Protein AF-A0A391PKQ9-F1 (afdb_monomer)

Mean predicted aligned error: 5.29 Å

Solvent-accessible surface area (backbone atoms only — not comparable to full-atom values): 7142 Å² total; per-residue (Å²): 121,49,70,82,40,22,54,60,58,60,1,37,62,44,24,38,55,42,50,31,52,46,35,73,74,38,47,70,61,49,60,46,73,78,34,67,90,78,53,72,79,79,38,67,68,54,47,52,52,52,51,54,53,48,50,50,50,55,50,10,34,40,46,25,43,56,68,70,50,91,69,89,79,49,71,64,59,33,50,54,49,46,55,53,52,49,50,53,34,51,49,50,37,50,36,52,77,68,54,76,38,55,90,70,57,79,50,61,75,68,56,51,55,52,51,51,53,52,48,53,53,52,54,55,63,76,76,111

Structure (mmCIF, N/CA/C/O backbone):
data_AF-A0A391PKQ9-F1
#
_entry.id   AF-A0A391PKQ9-F1
#
loop_
_atom_site.group_PDB
_atom_site.id
_atom_site.type_symbol
_atom_site.label_atom_id
_atom_site.label_alt_id
_atom_site.label_comp_id
_atom_site.label_asym_id
_atom_site.label_entity_id
_atom_site.label_seq_id
_atom_site.pdbx_PDB_ins_code
_atom_site.Cartn_x
_atom_site.Cartn_y
_atom_site.Cartn_z
_atom_site.occupancy
_atom_site.B_iso_or_equiv
_atom_site.auth_seq_id
_atom_site.auth_comp_id
_atom_site.auth_asym_id
_atom_site.auth_atom_id
_atom_site.pdbx_PDB_model_num
ATOM 1 N N . MET A 1 1 ? -8.176 -7.261 -8.439 1.00 58.22 1 MET A N 1
ATOM 2 C CA . MET A 1 1 ? -7.357 -6.207 -9.077 1.00 58.22 1 MET A CA 1
ATOM 3 C C . MET A 1 1 ? -7.362 -4.983 -8.177 1.00 58.22 1 MET A C 1
ATOM 5 O O . MET A 1 1 ? -8.444 -4.595 -7.759 1.00 58.22 1 MET A O 1
ATOM 9 N N . ILE A 1 2 ? -6.194 -4.421 -7.843 1.00 69.69 2 ILE A N 1
ATOM 10 C CA . ILE A 1 2 ? -6.084 -3.245 -6.954 1.00 69.69 2 ILE A CA 1
ATOM 11 C C . ILE A 1 2 ? -6.638 -1.980 -7.637 1.00 69.69 2 ILE A C 1
ATOM 13 O O . ILE A 1 2 ? -7.298 -1.194 -6.974 1.00 69.69 2 ILE A O 1
ATOM 17 N N . GLY A 1 3 ? -6.474 -1.842 -8.962 1.00 75.81 3 GLY A N 1
ATOM 18 C CA . GLY A 1 3 ? -6.865 -0.644 -9.729 1.00 75.81 3 GLY A CA 1
ATOM 19 C C . GLY A 1 3 ? -8.295 -0.154 -9.472 1.00 75.81 3 GLY A C 1
ATOM 20 O O . GLY A 1 3 ? -8.469 0.946 -8.976 1.00 75.81 3 GLY A O 1
ATOM 21 N N . ALA A 1 4 ? -9.310 -0.996 -9.684 1.00 77.38 4 ALA A N 1
ATOM 22 C CA . ALA A 1 4 ? -10.708 -0.606 -9.447 1.00 77.38 4 ALA A CA 1
ATOM 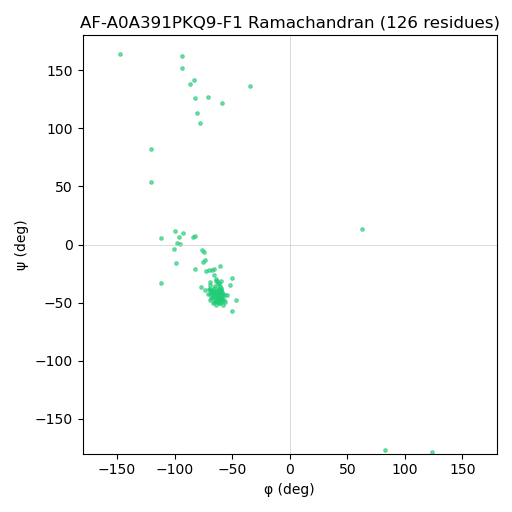23 C C . ALA A 1 4 ? -11.042 -0.324 -7.964 1.00 77.38 4 ALA A C 1
ATOM 25 O O . ALA A 1 4 ? -12.038 0.323 -7.654 1.00 77.38 4 ALA A O 1
ATOM 26 N N . ALA A 1 5 ? -10.250 -0.842 -7.018 1.00 81.00 5 ALA A N 1
ATOM 27 C CA . ALA A 1 5 ? -10.435 -0.545 -5.598 1.00 81.00 5 ALA A CA 1
ATOM 28 C C . ALA A 1 5 ? -9.794 0.788 -5.191 1.00 81.00 5 ALA A C 1
ATOM 30 O O . ALA A 1 5 ? -10.206 1.352 -4.184 1.00 81.00 5 ALA A O 1
ATOM 31 N N . ALA A 1 6 ? -8.836 1.281 -5.980 1.00 86.31 6 ALA A N 1
ATOM 32 C CA . ALA A 1 6 ? -8.075 2.499 -5.729 1.00 86.31 6 ALA A CA 1
ATOM 33 C C . ALA A 1 6 ? -8.782 3.784 -6.205 1.00 86.31 6 ALA A C 1
ATOM 35 O O . ALA A 1 6 ? -8.202 4.866 -6.160 1.00 86.31 6 ALA A O 1
ATOM 36 N N . GLU A 1 7 ? -10.031 3.680 -6.655 1.00 89.62 7 GLU A N 1
ATOM 37 C CA . GLU A 1 7 ? -10.819 4.803 -7.159 1.00 89.62 7 GLU A CA 1
ATOM 38 C C . GLU A 1 7 ? -11.697 5.441 -6.072 1.00 89.62 7 GLU A C 1
ATOM 40 O O . GLU A 1 7 ? -12.174 4.775 -5.146 1.00 89.62 7 GLU A O 1
ATOM 45 N N . GLY A 1 8 ? -11.970 6.737 -6.244 1.00 90.19 8 GLY A N 1
ATOM 46 C CA . GLY A 1 8 ? -12.873 7.506 -5.391 1.00 90.19 8 GLY A CA 1
ATOM 47 C C . GLY A 1 8 ? -12.229 8.026 -4.100 1.00 90.19 8 GLY A C 1
ATOM 48 O O . GLY A 1 8 ? -11.034 7.831 -3.868 1.00 90.19 8 GLY A O 1
ATOM 49 N N . PRO A 1 9 ? -13.019 8.689 -3.236 1.00 92.25 9 PRO A N 1
ATOM 50 C CA . PRO A 1 9 ? -12.508 9.320 -2.020 1.00 92.25 9 PRO A CA 1
ATOM 51 C C . PRO A 1 9 ? -11.844 8.310 -1.079 1.00 92.25 9 PRO A C 1
ATOM 53 O O . PRO A 1 9 ? -10.862 8.640 -0.424 1.00 92.25 9 P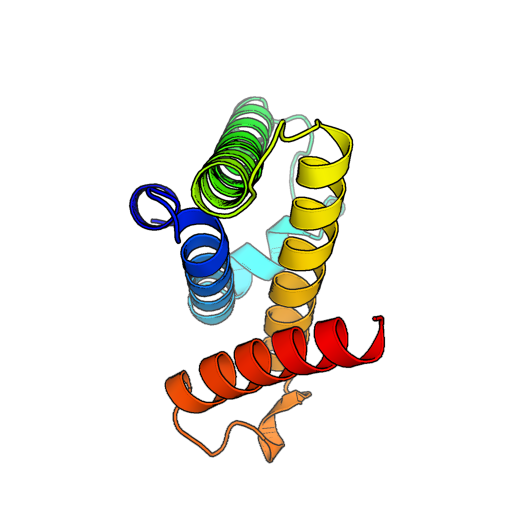RO A O 1
ATOM 56 N N . ASP A 1 10 ? -12.302 7.060 -1.050 1.00 91.56 10 ASP A N 1
ATOM 57 C CA . ASP A 1 10 ? -11.768 6.001 -0.176 1.00 91.56 10 ASP A CA 1
ATOM 58 C C . ASP A 1 10 ? -10.733 5.111 -0.873 1.00 91.56 10 ASP A C 1
ATOM 60 O O . ASP A 1 10 ? -10.297 4.102 -0.311 1.00 91.56 10 ASP A O 1
ATOM 64 N N . GLY A 1 11 ? -10.351 5.471 -2.102 1.00 93.62 11 GLY A N 1
ATOM 65 C CA . GLY A 1 11 ? -9.522 4.655 -2.977 1.00 93.62 11 GLY A CA 1
ATOM 66 C C . GLY A 1 11 ? -8.205 4.237 -2.333 1.00 93.62 11 GLY A C 1
ATOM 67 O O . GLY A 1 11 ? -7.844 3.064 -2.387 1.00 93.62 11 GLY A O 1
ATOM 68 N N . PHE A 1 12 ? -7.519 5.152 -1.647 1.00 94.50 12 PHE A N 1
ATOM 69 C CA . PHE A 1 12 ? -6.243 4.831 -1.008 1.00 94.50 12 PHE A CA 1
ATOM 70 C C . PHE A 1 12 ? -6.375 3.743 0.073 1.00 94.50 12 PHE A C 1
ATOM 72 O O . PHE A 1 12 ? -5.619 2.769 0.079 1.00 94.50 12 PHE A O 1
ATOM 79 N N . VAL A 1 13 ? -7.385 3.856 0.944 1.00 91.00 13 VAL A N 1
ATOM 80 C CA . VAL A 1 13 ? -7.637 2.891 2.029 1.00 91.00 13 VAL A CA 1
ATOM 81 C C . VAL A 1 13 ? -8.034 1.530 1.457 1.00 91.00 13 VAL A C 1
ATOM 83 O O . VAL A 1 13 ? -7.415 0.514 1.775 1.00 91.00 13 VAL A O 1
ATOM 86 N N . ARG A 1 14 ? -8.998 1.507 0.529 1.00 90.75 14 ARG A N 1
ATOM 87 C CA . ARG A 1 14 ? -9.443 0.275 -0.145 1.00 90.75 14 ARG A CA 1
ATOM 88 C C . ARG A 1 14 ? -8.325 -0.371 -0.969 1.00 90.75 14 ARG A C 1
ATOM 90 O O . ARG A 1 14 ? -8.265 -1.596 -1.096 1.00 90.75 14 ARG A O 1
ATOM 97 N N . GLY A 1 15 ? -7.416 0.434 -1.517 1.00 92.81 15 GLY A N 1
ATOM 98 C CA . GLY A 1 15 ? -6.190 -0.021 -2.166 1.00 92.81 15 GLY A CA 1
ATOM 99 C C . GLY A 1 15 ? -5.283 -0.795 -1.205 1.00 92.81 15 GLY A C 1
ATOM 100 O O . GLY A 1 15 ? -4.839 -1.894 -1.547 1.00 92.81 15 GLY A O 1
ATOM 101 N N . GLY A 1 16 ? -5.077 -0.278 0.011 1.00 91.56 16 GLY A N 1
ATOM 102 C CA . GLY A 1 16 ? -4.341 -0.949 1.090 1.00 91.56 16 GLY A CA 1
ATOM 103 C C . GLY A 1 16 ? -4.970 -2.281 1.517 1.00 91.56 16 GLY A C 1
ATOM 104 O O . GLY A 1 16 ? -4.281 -3.300 1.599 1.00 91.56 16 GLY A O 1
ATOM 105 N N . GLU A 1 17 ? -6.294 -2.332 1.676 1.00 88.50 17 GLU A N 1
ATOM 106 C CA . GLU A 1 17 ? -7.017 -3.582 1.967 1.00 88.50 17 GLU A CA 1
ATOM 107 C C . GLU A 1 17 ? -6.805 -4.634 0.867 1.00 88.50 17 GLU A C 1
ATOM 109 O O . GLU A 1 17 ? -6.531 -5.807 1.138 1.00 88.50 17 GLU A O 1
ATOM 114 N N . ARG A 1 18 ? -6.879 -4.222 -0.407 1.00 90.62 18 ARG A N 1
ATOM 115 C CA . ARG A 1 18 ? -6.625 -5.123 -1.541 1.00 90.62 18 ARG A CA 1
ATOM 116 C C . ARG A 1 18 ? -5.169 -5.543 -1.652 1.00 90.62 18 ARG A C 1
ATOM 118 O O . ARG A 1 18 ? -4.920 -6.666 -2.088 1.00 90.62 18 ARG A O 1
ATOM 125 N N . TYR A 1 19 ? -4.233 -4.686 -1.262 1.00 92.44 19 TYR A N 1
ATOM 126 C CA . TYR A 1 19 ? -2.821 -5.030 -1.155 1.00 92.44 19 TYR A CA 1
ATOM 127 C C . TYR A 1 19 ? -2.606 -6.152 -0.125 1.00 92.44 19 TYR A C 1
ATOM 129 O O . TYR A 1 19 ? -1.969 -7.158 -0.442 1.00 92.44 19 TYR A O 1
ATOM 137 N N . ILE A 1 20 ? -3.208 -6.037 1.065 1.00 90.56 20 ILE A N 1
ATOM 138 C CA . ILE A 1 20 ? -3.157 -7.073 2.111 1.00 90.56 20 ILE A CA 1
ATOM 139 C C . ILE A 1 20 ? -3.802 -8.371 1.613 1.00 90.56 20 ILE A C 1
ATOM 141 O O . ILE A 1 20 ? -3.187 -9.436 1.679 1.00 90.56 20 ILE A O 1
ATOM 145 N N . ALA A 1 21 ? -5.009 -8.296 1.047 1.00 89.19 21 ALA A N 1
ATOM 146 C CA . ALA A 1 21 ? -5.697 -9.469 0.512 1.00 89.19 21 ALA A CA 1
ATOM 147 C C . ALA A 1 21 ? -4.883 -10.161 -0.595 1.00 89.19 21 ALA A C 1
ATOM 149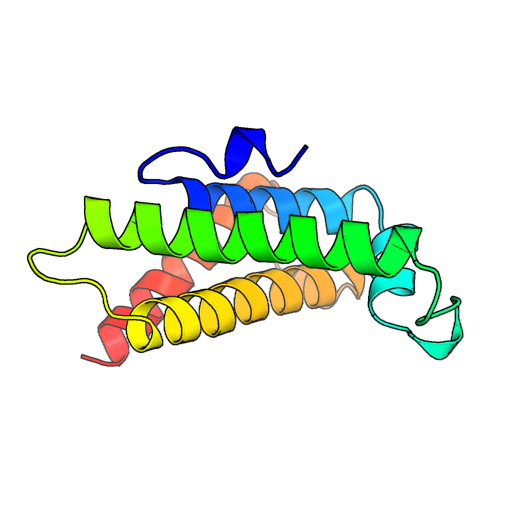 O O . ALA A 1 21 ? -4.821 -11.391 -0.646 1.00 89.19 21 ALA A O 1
ATOM 150 N N . PHE A 1 22 ? -4.223 -9.386 -1.465 1.00 91.94 22 PHE A N 1
ATOM 151 C CA . PHE A 1 22 ? -3.317 -9.919 -2.479 1.00 91.94 22 PHE A CA 1
ATOM 152 C C . PHE A 1 22 ? -2.150 -10.674 -1.840 1.00 91.94 22 PHE A C 1
ATOM 154 O O . PHE A 1 22 ? -1.891 -11.804 -2.251 1.00 91.94 22 PHE A O 1
ATOM 161 N N . ALA A 1 23 ? -1.498 -10.092 -0.831 1.00 92.94 23 ALA A N 1
ATOM 162 C CA . ALA A 1 23 ? -0.374 -10.707 -0.130 1.00 92.94 23 ALA A CA 1
ATOM 163 C C . ALA A 1 23 ? -0.753 -12.046 0.521 1.00 92.94 23 ALA A C 1
ATOM 165 O O . ALA A 1 23 ? -0.041 -13.037 0.362 1.00 92.94 23 ALA A O 1
ATOM 166 N N . LEU A 1 24 ? -1.905 -12.089 1.198 1.00 89.19 24 LEU A N 1
ATOM 167 C CA . LEU A 1 24 ? -2.415 -13.290 1.864 1.00 89.19 24 LEU A CA 1
ATOM 168 C C . LEU A 1 24 ? -2.852 -14.375 0.871 1.00 89.19 24 LEU A C 1
ATOM 170 O O . LEU A 1 24 ? -2.607 -15.557 1.100 1.00 89.19 24 LEU A O 1
ATOM 174 N N . THR A 1 25 ? -3.464 -13.982 -0.249 1.00 90.88 25 THR A N 1
ATOM 175 C CA . THR A 1 25 ? -3.942 -14.925 -1.278 1.00 90.88 25 THR A CA 1
ATOM 176 C C . THR A 1 25 ? -2.797 -15.458 -2.143 1.00 90.88 25 THR A C 1
ATOM 178 O O . THR A 1 25 ? -2.795 -16.622 -2.532 1.00 90.88 25 THR A O 1
ATOM 181 N N . HIS A 1 26 ? -1.805 -14.617 -2.448 1.00 93.50 26 HIS A N 1
ATOM 182 C CA . HIS A 1 26 ? -0.724 -14.907 -3.392 1.00 93.50 26 HIS A CA 1
ATOM 183 C C . HIS A 1 26 ? 0.653 -14.826 -2.726 1.00 93.50 26 HIS A C 1
ATOM 185 O O . HIS A 1 26 ? 1.560 -14.138 -3.206 1.00 93.50 26 HIS A O 1
ATOM 191 N N . ARG A 1 27 ? 0.819 -15.563 -1.626 1.00 93.31 27 ARG A N 1
ATOM 192 C CA . ARG A 1 27 ? 2.019 -15.538 -0.777 1.00 93.31 27 ARG A CA 1
ATOM 193 C C . ARG A 1 27 ? 3.338 -15.623 -1.552 1.00 93.31 27 ARG A C 1
ATOM 195 O O . ARG A 1 27 ? 4.228 -14.815 -1.320 1.00 93.31 27 ARG A O 1
ATOM 202 N N . GLY A 1 28 ? 3.458 -16.565 -2.490 1.00 94.44 28 GLY A N 1
ATOM 203 C CA . GLY A 1 28 ? 4.691 -16.751 -3.264 1.00 94.44 28 GLY A CA 1
ATOM 204 C C . GLY A 1 28 ? 5.059 -15.534 -4.121 1.00 94.44 28 GLY A C 1
ATOM 205 O O . GLY A 1 28 ? 6.223 -15.147 -4.168 1.00 94.44 28 GLY A O 1
ATOM 206 N N . TYR A 1 29 ? 4.073 -14.879 -4.747 1.00 94.06 29 TYR A N 1
ATOM 207 C CA . TYR A 1 29 ? 4.325 -13.645 -5.498 1.00 94.06 29 TYR A CA 1
ATOM 208 C C . TYR A 1 29 ? 4.753 -12.513 -4.571 1.00 94.06 29 TYR A C 1
ATOM 210 O O . TYR A 1 29 ? 5.738 -11.836 -4.859 1.00 94.06 29 TYR A O 1
ATOM 218 N N . PHE A 1 30 ? 4.063 -12.348 -3.442 1.00 95.06 30 PHE A N 1
ATOM 219 C CA . PHE A 1 30 ? 4.410 -11.334 -2.452 1.00 95.06 30 PHE A CA 1
ATOM 220 C C . PHE A 1 30 ? 5.842 -11.512 -1.929 1.00 95.06 30 PHE A C 1
ATOM 222 O O . PHE A 1 30 ? 6.617 -10.561 -1.931 1.00 95.06 30 PHE A O 1
ATOM 229 N N . GLU A 1 31 ? 6.232 -12.735 -1.560 1.00 92.44 31 GLU A N 1
ATOM 230 C CA . GLU A 1 31 ? 7.587 -13.034 -1.082 1.00 92.44 31 GLU A CA 1
ATOM 231 C C . GLU A 1 31 ? 8.664 -12.734 -2.135 1.00 92.44 31 GLU A C 1
ATOM 233 O O . GLU A 1 31 ? 9.732 -12.221 -1.792 1.00 92.44 31 GLU A O 1
ATOM 238 N N . VAL A 1 32 ? 8.396 -13.015 -3.415 1.00 95.12 32 VAL A N 1
ATOM 239 C CA . VAL A 1 32 ? 9.341 -12.742 -4.507 1.00 95.12 32 VAL A CA 1
ATOM 240 C C . VAL A 1 32 ? 9.476 -11.245 -4.771 1.00 95.12 32 VAL A C 1
ATOM 242 O O . VAL A 1 32 ? 10.602 -10.785 -4.926 1.00 95.12 32 VAL A O 1
ATOM 245 N N . MET A 1 33 ? 8.382 -10.469 -4.784 1.00 93.94 33 MET A N 1
ATOM 246 C CA . MET A 1 33 ? 8.389 -9.033 -5.129 1.00 93.94 33 MET A CA 1
ATOM 247 C C . MET A 1 33 ? 9.423 -8.213 -4.337 1.00 93.94 33 MET A C 1
ATOM 249 O O . MET A 1 33 ? 10.040 -7.298 -4.893 1.00 93.94 33 MET A O 1
ATOM 253 N N . PHE A 1 34 ? 9.659 -8.574 -3.074 1.00 90.62 34 PHE A N 1
ATOM 254 C CA . PHE A 1 34 ? 10.562 -7.873 -2.152 1.00 90.62 34 PHE A CA 1
ATOM 255 C C . PHE A 1 34 ? 11.949 -8.520 -2.012 1.00 90.62 34 PHE A C 1
ATOM 257 O O . PHE A 1 34 ? 12.728 -8.141 -1.141 1.00 90.62 34 PHE A O 1
ATOM 264 N N . ARG A 1 35 ? 12.287 -9.479 -2.882 1.00 93.50 35 ARG A N 1
ATOM 265 C CA . ARG A 1 35 ? 13.593 -10.151 -2.931 1.00 93.50 35 ARG A CA 1
ATOM 266 C C . ARG A 1 35 ? 14.235 -9.938 -4.305 1.00 93.50 35 ARG A C 1
ATOM 268 O O . ARG A 1 35 ? 14.130 -10.808 -5.169 1.00 93.50 35 ARG A O 1
ATOM 275 N N . PRO A 1 36 ? 14.894 -8.786 -4.539 1.00 91.75 36 PRO A N 1
ATOM 276 C CA . PRO A 1 36 ? 15.391 -8.404 -5.865 1.00 91.75 36 PRO A CA 1
ATOM 277 C C . PRO A 1 36 ? 16.416 -9.384 -6.449 1.00 91.75 36 PRO A C 1
ATOM 279 O O . PRO A 1 36 ? 16.608 -9.418 -7.655 1.00 91.75 36 PRO A O 1
ATOM 282 N N . ASN A 1 37 ? 17.038 -10.226 -5.624 1.00 94.88 37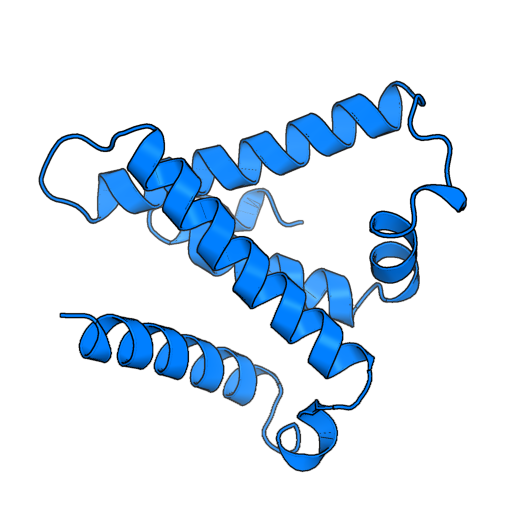 ASN A N 1
ATOM 283 C CA . ASN A 1 37 ? 17.940 -11.290 -6.061 1.00 94.88 37 ASN A CA 1
ATOM 284 C C . ASN A 1 37 ? 17.228 -12.504 -6.696 1.00 94.88 37 ASN A C 1
ATOM 286 O O . ASN A 1 37 ? 17.907 -13.418 -7.159 1.00 94.88 37 ASN A O 1
ATOM 290 N N . LEU A 1 38 ? 15.891 -12.553 -6.687 1.00 95.12 38 LEU A N 1
ATOM 291 C CA . LEU A 1 38 ? 15.097 -13.654 -7.248 1.00 95.12 38 LEU A CA 1
ATOM 292 C C . LEU A 1 38 ? 14.511 -13.348 -8.635 1.00 95.12 38 LEU A C 1
ATOM 294 O O . LEU A 1 38 ? 13.878 -14.219 -9.228 1.00 95.12 38 LEU A O 1
ATOM 298 N N . TYR A 1 39 ? 14.694 -12.134 -9.160 1.00 93.44 39 TYR A N 1
ATOM 299 C CA . TYR A 1 39 ? 14.149 -11.722 -10.453 1.00 93.44 39 TYR A CA 1
ATOM 300 C C . TYR A 1 39 ? 15.062 -10.716 -11.166 1.00 93.44 39 TYR A C 1
ATOM 302 O O . TYR A 1 39 ? 15.951 -10.122 -10.564 1.00 93.44 39 TYR A O 1
ATOM 310 N N . ARG A 1 40 ? 14.845 -10.513 -12.470 1.00 95.81 40 ARG A N 1
ATOM 311 C CA . ARG A 1 40 ? 15.584 -9.525 -13.272 1.00 95.81 40 ARG A CA 1
ATOM 312 C C . ARG A 1 40 ? 15.035 -8.133 -12.995 1.00 95.81 40 ARG A C 1
ATOM 314 O O . ARG A 1 40 ? 13.931 -7.806 -13.422 1.00 95.81 40 ARG A O 1
ATOM 321 N N . THR A 1 41 ? 15.765 -7.338 -12.222 1.00 94.94 41 THR A N 1
ATOM 322 C CA . THR A 1 41 ? 15.329 -5.998 -11.800 1.00 94.94 41 THR A CA 1
ATOM 323 C C . THR A 1 41 ? 15.258 -4.997 -12.952 1.00 94.94 41 THR A C 1
ATOM 325 O O . THR A 1 41 ? 14.529 -4.015 -12.840 1.00 94.94 41 THR A O 1
ATOM 328 N N . ASP A 1 42 ? 15.987 -5.258 -14.034 1.00 95.81 42 ASP A N 1
ATOM 329 C CA . ASP A 1 42 ? 16.092 -4.461 -15.255 1.00 95.81 42 ASP A CA 1
ATOM 330 C C . ASP A 1 42 ? 15.138 -4.912 -16.372 1.00 95.81 42 ASP A C 1
ATOM 332 O O . ASP A 1 42 ? 15.120 -4.304 -17.442 1.00 95.81 42 ASP A O 1
ATOM 336 N N . ASP A 1 43 ? 14.323 -5.948 -16.139 1.00 97.62 43 ASP A N 1
ATOM 337 C CA . ASP A 1 43 ? 13.318 -6.379 -17.107 1.00 97.62 43 ASP A CA 1
ATOM 338 C C . ASP A 1 43 ? 12.345 -5.216 -17.405 1.00 97.62 43 ASP A C 1
ATOM 340 O O . ASP A 1 43 ? 11.691 -4.706 -16.485 1.00 97.62 43 ASP A O 1
ATOM 344 N N . PRO A 1 44 ? 12.213 -4.779 -18.671 1.00 97.56 44 PRO A N 1
ATOM 345 C CA . PRO A 1 44 ? 11.420 -3.603 -19.014 1.00 97.56 44 PRO A CA 1
ATOM 346 C C . PRO A 1 44 ? 9.928 -3.783 -18.707 1.00 97.56 44 PRO A C 1
ATOM 348 O O . PRO A 1 44 ? 9.255 -2.810 -18.362 1.00 97.56 44 PRO A O 1
ATOM 351 N N . HIS A 1 45 ? 9.402 -5.011 -18.765 1.00 97.00 45 HIS A N 1
ATOM 352 C CA . HIS A 1 45 ? 8.020 -5.284 -18.375 1.00 97.00 45 HIS A CA 1
ATOM 353 C C . HIS A 1 45 ? 7.838 -5.158 -16.864 1.00 97.00 45 HIS A C 1
ATOM 355 O O . HIS A 1 45 ? 6.824 -4.622 -16.413 1.00 97.00 45 HIS A O 1
ATOM 361 N N . LEU A 1 46 ? 8.824 -5.597 -16.076 1.00 95.50 46 LEU A N 1
ATOM 362 C CA . LEU A 1 46 ? 8.796 -5.424 -14.627 1.00 95.50 46 LEU A CA 1
ATOM 363 C C . LEU A 1 46 ? 8.876 -3.947 -14.237 1.00 95.50 46 LEU A C 1
ATOM 365 O O . LEU A 1 46 ? 8.123 -3.508 -13.369 1.00 95.50 46 LEU A O 1
ATOM 369 N N . VAL A 1 47 ? 9.766 -3.181 -14.871 1.00 96.75 47 VAL A N 1
ATOM 370 C CA . VAL A 1 47 ? 9.904 -1.738 -14.627 1.00 96.75 47 VAL A CA 1
ATOM 371 C C . VAL A 1 47 ? 8.589 -1.018 -14.926 1.00 96.75 47 VAL A C 1
ATOM 373 O O . VAL A 1 47 ? 8.093 -0.279 -14.075 1.00 96.75 47 VAL A O 1
ATOM 376 N N . ALA A 1 48 ? 7.975 -1.292 -16.081 1.00 97.06 48 ALA A N 1
ATOM 377 C CA . ALA A 1 48 ? 6.689 -0.708 -16.452 1.00 97.06 48 ALA A CA 1
ATOM 378 C C . ALA A 1 48 ? 5.566 -1.095 -15.473 1.00 97.06 48 ALA A C 1
ATOM 380 O O . ALA A 1 48 ? 4.785 -0.240 -15.056 1.00 97.06 48 ALA A O 1
ATOM 381 N N . ALA A 1 49 ? 5.505 -2.363 -15.056 1.00 95.00 49 ALA A N 1
ATOM 382 C CA . ALA A 1 49 ? 4.509 -2.832 -14.097 1.00 95.00 49 ALA A CA 1
ATOM 383 C C . ALA A 1 49 ? 4.680 -2.188 -12.710 1.00 95.00 49 ALA A C 1
ATOM 385 O O . ALA A 1 49 ? 3.690 -1.814 -12.082 1.00 95.00 49 ALA A O 1
ATOM 386 N N . LYS A 1 50 ? 5.925 -2.022 -12.241 1.00 94.19 50 LYS A N 1
ATOM 387 C CA . LYS A 1 50 ? 6.228 -1.317 -10.986 1.00 94.19 50 LYS A CA 1
ATOM 388 C C . LYS A 1 50 ? 5.786 0.140 -11.059 1.00 94.19 50 LYS A C 1
ATOM 390 O O . LYS A 1 50 ? 5.078 0.583 -10.161 1.00 94.19 50 LYS A O 1
ATOM 395 N N . ALA A 1 51 ? 6.149 0.850 -12.127 1.00 96.25 51 ALA A N 1
ATOM 396 C CA . ALA A 1 51 ? 5.737 2.237 -12.329 1.00 96.25 51 ALA A CA 1
ATOM 397 C C . ALA A 1 51 ? 4.206 2.370 -12.302 1.00 96.25 51 ALA A C 1
ATOM 399 O O . ALA A 1 51 ? 3.677 3.145 -11.515 1.00 96.25 51 ALA A O 1
ATOM 400 N N . ALA A 1 52 ? 3.485 1.531 -13.053 1.00 95.69 52 ALA A N 1
ATOM 401 C CA . ALA A 1 52 ? 2.022 1.537 -13.061 1.00 95.69 52 ALA A CA 1
ATOM 402 C C . ALA A 1 52 ? 1.406 1.264 -11.675 1.00 95.69 52 ALA A C 1
ATOM 404 O O . ALA A 1 52 ? 0.397 1.867 -11.314 1.00 95.69 52 ALA A O 1
ATOM 405 N N . ALA A 1 53 ? 2.003 0.371 -10.878 1.00 94.06 53 ALA A N 1
ATOM 406 C CA . ALA A 1 53 ? 1.536 0.103 -9.520 1.00 94.06 53 ALA A CA 1
ATOM 407 C C . ALA A 1 53 ? 1.733 1.310 -8.586 1.00 94.06 53 ALA A C 1
ATOM 409 O O . ALA A 1 53 ? 0.837 1.622 -7.799 1.00 94.06 53 ALA A O 1
ATOM 410 N N . PHE A 1 54 ? 2.875 1.999 -8.685 1.00 95.12 54 PHE A N 1
ATOM 411 C CA . PHE A 1 54 ? 3.128 3.216 -7.913 1.00 95.12 54 PHE A CA 1
ATOM 412 C C . PHE A 1 54 ? 2.228 4.374 -8.352 1.00 95.12 54 PHE A C 1
ATOM 414 O O . PHE A 1 54 ? 1.679 5.046 -7.486 1.00 95.12 54 PHE A O 1
ATOM 421 N N . GLU A 1 55 ? 1.973 4.550 -9.649 1.00 96.19 55 GLU A N 1
ATOM 422 C CA . GLU A 1 55 ? 1.025 5.559 -10.146 1.00 96.19 55 GLU A CA 1
ATOM 423 C C . GLU A 1 55 ? -0.373 5.386 -9.536 1.00 96.19 55 GLU A C 1
ATOM 425 O O . GLU A 1 55 ? -0.976 6.349 -9.067 1.00 96.19 55 GLU A O 1
ATOM 430 N N . VAL A 1 56 ? -0.873 4.148 -9.444 1.00 96.00 56 VAL A N 1
ATOM 431 C CA . VAL A 1 56 ? -2.156 3.865 -8.777 1.00 96.00 56 VAL A CA 1
ATOM 432 C C . VAL A 1 56 ? -2.111 4.244 -7.291 1.00 96.00 56 VAL A C 1
ATOM 434 O O . VAL A 1 56 ? -3.062 4.825 -6.763 1.00 96.00 56 VAL A O 1
ATOM 437 N N . MET A 1 57 ? -1.014 3.934 -6.599 1.00 96.12 57 MET A N 1
ATOM 438 C CA . MET A 1 57 ? -0.854 4.230 -5.173 1.00 96.12 57 MET A CA 1
ATOM 439 C C . MET A 1 57 ? -0.791 5.741 -4.902 1.00 96.12 57 MET A C 1
ATOM 441 O O . MET A 1 57 ? -1.553 6.244 -4.079 1.00 96.12 57 MET A O 1
ATOM 445 N N . TYR A 1 58 ? 0.058 6.476 -5.623 1.00 97.62 58 TYR A N 1
ATOM 446 C CA . TYR A 1 58 ? 0.200 7.928 -5.474 1.00 97.62 58 TYR A CA 1
ATOM 447 C C . TYR A 1 58 ? -1.037 8.688 -5.970 1.00 97.62 58 TYR A C 1
ATOM 449 O O . TYR A 1 58 ? -1.457 9.665 -5.345 1.00 97.62 58 TYR A O 1
ATOM 457 N N . GLY A 1 59 ? -1.644 8.240 -7.071 1.00 96.62 59 GLY A N 1
ATOM 458 C CA . GLY A 1 59 ? -2.870 8.823 -7.612 1.00 96.62 59 GLY A CA 1
ATOM 459 C C . GLY A 1 59 ? -4.043 8.690 -6.642 1.00 96.62 59 GLY A C 1
ATOM 460 O O . GLY A 1 59 ? -4.721 9.676 -6.355 1.00 96.62 59 GLY A O 1
ATOM 461 N N . SER A 1 60 ? -4.241 7.497 -6.071 1.00 97.12 60 SER A N 1
ATOM 462 C CA . SER A 1 60 ? -5.304 7.271 -5.084 1.00 97.12 60 SER A CA 1
ATOM 463 C C . SER A 1 60 ? -5.071 8.029 -3.777 1.00 97.12 60 SER A C 1
ATOM 465 O O . SER A 1 60 ? -6.017 8.606 -3.248 1.00 97.12 60 SER A O 1
ATOM 467 N N . ALA A 1 61 ? -3.828 8.109 -3.288 1.00 97.00 61 ALA A N 1
ATOM 468 C CA . ALA A 1 61 ? -3.479 8.908 -2.111 1.00 97.00 61 ALA A CA 1
ATOM 469 C C . ALA A 1 61 ? -3.865 10.382 -2.288 1.00 97.00 61 ALA A C 1
ATOM 471 O O . ALA A 1 61 ? -4.523 10.965 -1.425 1.00 97.00 61 ALA A O 1
ATOM 472 N N . ARG A 1 62 ? -3.508 10.971 -3.434 1.00 96.88 62 ARG A N 1
ATOM 473 C CA . ARG A 1 62 ? -3.845 12.362 -3.753 1.00 96.88 62 ARG A CA 1
ATOM 474 C C . ARG A 1 62 ? -5.342 12.582 -3.871 1.00 96.88 62 ARG A C 1
ATOM 476 O O . ARG A 1 62 ? -5.856 13.464 -3.193 1.00 96.88 62 ARG A O 1
ATOM 483 N N . ALA A 1 63 ? -6.048 11.741 -4.625 1.00 95.94 63 ALA A N 1
ATOM 484 C CA . ALA A 1 63 ? -7.500 11.852 -4.755 1.00 95.94 63 ALA A CA 1
ATOM 485 C C . ALA A 1 63 ? -8.213 11.729 -3.391 1.00 95.94 63 ALA A C 1
ATOM 487 O O . ALA A 1 63 ? -9.138 12.485 -3.093 1.00 95.94 63 ALA A O 1
ATOM 488 N N . SER A 1 64 ? -7.758 10.813 -2.528 1.00 96.31 64 SER A N 1
ATOM 489 C CA . SER A 1 64 ? -8.281 10.653 -1.168 1.00 96.31 64 SER A CA 1
ATOM 490 C C . SER A 1 64 ? -8.005 11.862 -0.267 1.00 96.31 64 SER A C 1
ATOM 492 O O . SER A 1 64 ? -8.866 12.210 0.547 1.00 96.31 64 SER A O 1
ATOM 494 N N . LEU A 1 65 ? -6.836 12.501 -0.393 1.00 95.88 65 LEU A N 1
ATOM 495 C CA . LEU A 1 65 ? -6.491 13.723 0.340 1.00 95.88 65 LEU A CA 1
ATOM 496 C C . LEU A 1 65 ? -7.311 14.919 -0.146 1.00 95.88 65 LEU A C 1
ATOM 498 O O . LEU A 1 65 ? -7.895 15.614 0.681 1.00 95.88 65 LEU A O 1
ATOM 502 N N . GLU A 1 66 ? -7.407 15.122 -1.460 1.00 95.31 66 GLU A N 1
ATOM 503 C CA . GLU A 1 66 ? -8.164 16.221 -2.076 1.00 95.31 66 GLU A CA 1
ATOM 504 C C . GLU A 1 66 ? -9.652 16.150 -1.720 1.00 95.31 66 GLU A C 1
ATOM 506 O O . GLU A 1 66 ? -10.292 17.174 -1.498 1.00 95.31 66 GLU A O 1
ATOM 511 N N . ALA A 1 67 ? -10.203 14.940 -1.606 1.00 94.44 67 ALA A N 1
ATOM 512 C CA . ALA A 1 67 ? -11.595 14.742 -1.223 1.00 94.44 67 ALA A CA 1
ATOM 513 C C . ALA A 1 67 ? -11.885 15.017 0.266 1.00 94.44 67 ALA A C 1
ATOM 515 O O . ALA A 1 67 ? -13.041 15.248 0.621 1.00 94.44 67 ALA A O 1
ATOM 516 N N . ARG A 1 68 ? -10.879 14.942 1.150 1.00 89.62 68 ARG A N 1
ATOM 517 C CA . ARG A 1 68 ? -11.068 15.011 2.614 1.00 89.62 68 ARG A CA 1
ATOM 518 C C . ARG A 1 68 ? -10.507 16.260 3.270 1.00 89.62 68 ARG A C 1
ATOM 520 O O . ARG A 1 68 ? -11.033 16.684 4.297 1.00 89.62 68 ARG A O 1
ATOM 527 N N . ARG A 1 69 ? -9.411 16.808 2.751 1.00 87.06 69 ARG A N 1
ATOM 528 C CA . ARG A 1 69 ? -8.782 17.996 3.324 1.00 87.06 69 ARG A CA 1
ATOM 529 C C . ARG A 1 69 ? -9.420 19.252 2.747 1.00 87.06 69 ARG A C 1
ATOM 531 O O . ARG A 1 69 ? -9.653 19.361 1.550 1.00 87.06 69 ARG A O 1
ATOM 538 N N . GLY A 1 70 ? -9.660 20.232 3.614 1.00 76.94 70 GLY A N 1
ATOM 539 C CA . GLY A 1 70 ? -9.898 21.602 3.178 1.00 76.94 70 GLY A CA 1
ATOM 540 C C . GLY A 1 70 ? -8.558 22.268 2.879 1.00 76.94 70 GLY A C 1
ATOM 541 O O . GLY A 1 70 ? -7.770 22.470 3.798 1.00 76.94 70 GLY A O 1
ATOM 542 N N . GLY A 1 71 ? -8.297 22.601 1.615 1.00 85.19 71 GLY A N 1
ATOM 543 C CA . GLY A 1 71 ? -7.082 23.303 1.191 1.00 85.19 71 GLY A CA 1
ATOM 544 C C . GLY A 1 71 ? -6.278 22.558 0.127 1.00 85.19 71 GLY A C 1
ATOM 545 O O . GLY A 1 71 ? -6.680 21.503 -0.356 1.00 85.19 71 GLY A O 1
ATOM 546 N N . THR A 1 72 ? -5.147 23.144 -0.262 1.00 93.62 72 THR A N 1
ATOM 547 C CA . THR A 1 72 ? -4.255 22.576 -1.279 1.00 93.62 72 THR A CA 1
ATOM 548 C C . THR A 1 72 ? -3.536 21.347 -0.733 1.00 93.62 72 THR A C 1
ATOM 550 O O . THR A 1 72 ? -2.889 21.426 0.309 1.00 93.62 72 THR A O 1
ATOM 553 N N . VAL A 1 73 ? -3.616 20.234 -1.458 1.00 96.00 73 VAL A N 1
ATOM 554 C CA . VAL A 1 73 ? -2.816 19.031 -1.198 1.00 96.00 73 VAL A CA 1
ATOM 555 C C . VAL A 1 73 ? -1.439 19.208 -1.824 1.00 96.00 73 VAL A C 1
ATOM 557 O O . VAL A 1 73 ? -1.334 19.507 -3.014 1.00 96.00 73 VAL A O 1
ATOM 560 N N . THR A 1 74 ? -0.386 19.042 -1.027 1.00 97.00 74 THR A N 1
ATOM 561 C CA . THR A 1 74 ? 1.000 19.129 -1.502 1.00 97.00 74 THR A CA 1
ATOM 562 C C . THR A 1 74 ? 1.551 17.755 -1.883 1.00 97.00 74 THR A C 1
ATOM 564 O O . THR A 1 74 ? 1.023 16.722 -1.471 1.00 97.00 74 THR A O 1
ATOM 567 N N . ASP A 1 75 ? 2.640 17.721 -2.652 1.00 97.12 75 ASP A N 1
ATOM 568 C CA . ASP A 1 75 ? 3.327 16.458 -2.951 1.00 97.12 75 ASP A CA 1
ATOM 569 C C . ASP A 1 75 ? 3.924 15.812 -1.693 1.00 97.12 75 ASP A C 1
ATOM 571 O O . ASP A 1 75 ? 3.914 14.589 -1.582 1.00 97.12 75 ASP A O 1
ATOM 575 N N . GLU A 1 76 ? 4.351 16.618 -0.716 1.00 97.12 76 GLU A N 1
ATOM 576 C CA . GLU A 1 76 ? 4.844 16.144 0.583 1.00 97.12 76 GLU A CA 1
ATOM 577 C C . GLU A 1 76 ? 3.731 15.470 1.402 1.00 97.12 76 GLU A C 1
ATOM 579 O O . GLU A 1 76 ? 3.949 14.399 1.970 1.00 97.12 76 GLU A O 1
ATOM 584 N N . ASP A 1 77 ? 2.510 16.027 1.401 1.00 95.81 77 ASP A N 1
ATOM 585 C CA . ASP A 1 77 ? 1.348 15.383 2.035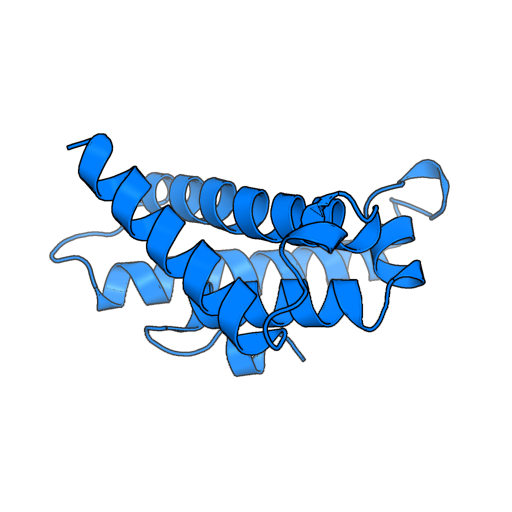 1.00 95.81 77 ASP A CA 1
ATOM 586 C C . ASP A 1 77 ? 1.079 14.000 1.425 1.00 95.81 77 ASP A C 1
ATOM 588 O O . ASP A 1 77 ? 0.795 13.032 2.137 1.00 95.81 77 ASP A O 1
ATOM 592 N N . VAL A 1 78 ? 1.156 13.908 0.094 1.00 97.69 78 VAL A N 1
ATOM 593 C CA . VAL A 1 78 ? 0.914 12.661 -0.638 1.00 97.69 78 VAL A CA 1
ATOM 594 C C . VAL A 1 78 ? 2.019 11.653 -0.354 1.00 97.69 78 VAL A C 1
ATOM 596 O O . VAL A 1 78 ? 1.717 10.497 -0.069 1.00 97.69 78 VAL A O 1
ATOM 599 N N . GLU A 1 79 ? 3.284 12.068 -0.406 1.00 97.81 79 GLU A N 1
ATOM 600 C CA . GLU A 1 79 ? 4.426 11.202 -0.115 1.00 97.81 79 GLU A CA 1
ATOM 601 C C . GLU A 1 79 ? 4.363 10.658 1.315 1.00 97.81 79 GLU A C 1
ATOM 603 O O . GLU A 1 79 ? 4.468 9.446 1.515 1.00 97.81 79 GLU A O 1
ATOM 608 N N . GLY A 1 80 ? 4.094 11.521 2.299 1.00 96.06 80 GLY A N 1
ATOM 609 C CA . GLY A 1 80 ? 3.924 11.117 3.692 1.00 96.06 80 GLY A CA 1
ATOM 610 C C . GLY A 1 80 ? 2.797 10.097 3.869 1.00 96.06 80 GLY A C 1
ATOM 611 O O . GLY A 1 80 ? 2.988 9.067 4.523 1.00 96.06 80 GLY A O 1
ATOM 612 N N . LEU A 1 81 ? 1.641 10.330 3.235 1.00 95.12 81 LEU A N 1
ATOM 613 C CA . LEU A 1 81 ? 0.515 9.395 3.280 1.00 95.12 81 LEU A CA 1
ATOM 614 C C . LEU A 1 81 ? 0.849 8.053 2.610 1.00 95.12 81 LEU A C 1
ATOM 616 O O . LEU A 1 81 ? 0.532 6.999 3.165 1.00 95.12 81 LEU A O 1
ATOM 620 N N . VAL A 1 82 ? 1.500 8.076 1.443 1.00 97.25 82 VAL A N 1
ATOM 621 C CA . VAL A 1 82 ? 1.923 6.869 0.720 1.00 97.25 82 VAL A CA 1
ATOM 622 C C . VAL A 1 82 ? 2.887 6.043 1.565 1.00 97.25 82 VAL A C 1
ATOM 624 O O . VAL A 1 82 ? 2.653 4.848 1.752 1.00 97.25 82 VAL A O 1
ATOM 627 N N . LEU A 1 83 ? 3.931 6.664 2.122 1.00 96.75 83 LEU A N 1
ATOM 628 C CA . LEU A 1 83 ? 4.917 5.977 2.955 1.00 96.75 83 LEU A CA 1
ATOM 629 C C . LEU A 1 83 ? 4.270 5.362 4.199 1.00 96.75 83 LEU A C 1
ATOM 631 O O . LEU A 1 83 ? 4.520 4.191 4.495 1.00 96.75 83 LEU A O 1
ATOM 635 N N . ALA A 1 84 ? 3.409 6.108 4.895 1.00 93.31 84 ALA A N 1
ATOM 636 C CA . ALA A 1 84 ? 2.717 5.616 6.082 1.00 93.31 84 ALA A CA 1
ATOM 637 C C . ALA A 1 84 ? 1.763 4.455 5.752 1.00 93.31 84 ALA A C 1
ATOM 639 O O . ALA A 1 84 ? 1.854 3.378 6.349 1.00 93.31 84 ALA A O 1
ATOM 640 N N . GLY A 1 85 ? 0.878 4.643 4.768 1.00 92.81 85 GLY A N 1
ATOM 641 C CA . GLY A 1 85 ? -0.130 3.653 4.389 1.00 92.81 85 GLY A CA 1
ATOM 642 C C . GLY A 1 85 ? 0.478 2.376 3.811 1.00 92.81 85 GLY A C 1
ATOM 643 O O . GLY A 1 85 ? 0.050 1.267 4.155 1.00 92.81 85 GLY A O 1
ATOM 644 N N . TRP A 1 86 ? 1.515 2.509 2.979 1.00 95.62 86 TRP A N 1
ATOM 645 C CA . TRP A 1 86 ? 2.210 1.354 2.423 1.00 95.62 86 TRP A CA 1
ATOM 646 C C . TRP A 1 86 ? 2.999 0.600 3.491 1.00 95.62 86 TRP A C 1
ATOM 648 O O . TRP A 1 86 ? 2.890 -0.624 3.554 1.00 95.62 86 TRP A O 1
ATOM 658 N N . SER A 1 87 ? 3.706 1.304 4.383 1.00 95.25 87 SER A N 1
ATOM 659 C CA . SER A 1 87 ? 4.429 0.679 5.500 1.00 95.25 87 SER A CA 1
ATOM 660 C C . SER A 1 87 ? 3.488 -0.095 6.423 1.00 95.25 87 SER A C 1
ATOM 662 O O . SER A 1 87 ? 3.774 -1.244 6.758 1.00 95.25 87 SER A O 1
ATOM 664 N N . ALA A 1 88 ? 2.339 0.488 6.784 1.00 91.38 88 ALA A N 1
ATOM 665 C CA . ALA A 1 88 ? 1.338 -0.176 7.616 1.00 91.38 88 ALA A CA 1
ATOM 666 C C . ALA A 1 88 ? 0.779 -1.439 6.939 1.00 91.38 88 ALA A C 1
ATOM 668 O O . ALA A 1 88 ? 0.778 -2.520 7.533 1.00 91.38 88 ALA A O 1
ATOM 669 N N . SER A 1 89 ? 0.374 -1.330 5.670 1.00 91.69 89 SER A N 1
ATOM 670 C CA . SER A 1 89 ? -0.182 -2.456 4.905 1.00 91.69 89 SER A CA 1
ATOM 671 C C . SER A 1 89 ? 0.847 -3.574 4.693 1.00 91.69 89 SER A C 1
ATOM 673 O O . SER A 1 89 ? 0.535 -4.757 4.840 1.00 91.69 89 SER A O 1
ATOM 675 N N . HIS A 1 90 ? 2.090 -3.209 4.367 1.00 94.25 90 HIS A N 1
ATOM 676 C CA . HIS A 1 90 ? 3.196 -4.142 4.163 1.00 94.25 90 HIS A CA 1
ATOM 677 C C . HIS A 1 90 ? 3.615 -4.839 5.459 1.00 94.25 90 HIS A C 1
ATOM 679 O O . HIS A 1 90 ? 3.786 -6.061 5.473 1.00 94.25 90 HIS A O 1
ATOM 685 N N . GLY A 1 91 ? 3.734 -4.082 6.553 1.00 92.88 91 GLY A N 1
ATOM 686 C CA . GLY A 1 91 ? 4.035 -4.609 7.879 1.00 92.88 91 GLY A CA 1
ATOM 687 C C . GLY A 1 91 ? 2.970 -5.598 8.341 1.00 92.88 91 GLY A C 1
ATOM 688 O O . GLY A 1 91 ? 3.304 -6.725 8.702 1.00 92.88 91 GLY A O 1
ATOM 689 N N . PHE A 1 92 ? 1.690 -5.232 8.232 1.00 90.19 92 PHE A N 1
ATOM 690 C CA . PHE A 1 92 ? 0.581 -6.122 8.571 1.00 90.19 92 PHE A CA 1
ATOM 691 C C . PHE A 1 92 ? 0.615 -7.427 7.767 1.00 90.19 92 PHE A C 1
ATOM 693 O O . PHE A 1 92 ? 0.593 -8.513 8.347 1.00 90.19 92 PHE A O 1
ATOM 700 N N . ALA A 1 93 ? 0.718 -7.334 6.436 1.00 90.50 93 ALA A N 1
ATOM 701 C CA . ALA A 1 93 ? 0.780 -8.509 5.569 1.00 90.50 93 ALA A CA 1
ATOM 702 C C . ALA A 1 93 ? 1.964 -9.419 5.930 1.00 90.50 93 ALA A C 1
ATOM 704 O O . ALA A 1 93 ? 1.812 -10.637 6.012 1.00 90.50 93 ALA A O 1
ATOM 705 N N . THR A 1 94 ? 3.130 -8.833 6.205 1.00 93.56 94 THR A N 1
ATOM 706 C CA . THR A 1 94 ? 4.328 -9.577 6.609 1.00 93.56 94 THR A CA 1
ATOM 707 C C . THR A 1 94 ? 4.128 -10.278 7.952 1.00 93.56 94 THR A C 1
ATOM 709 O O . THR A 1 94 ? 4.420 -11.469 8.073 1.00 93.56 94 THR A O 1
ATOM 712 N N . LEU A 1 95 ? 3.596 -9.579 8.957 1.00 91.50 95 LEU A N 1
ATOM 713 C CA . LEU A 1 95 ? 3.330 -10.145 10.282 1.00 91.50 95 LEU A CA 1
ATOM 714 C C . LEU A 1 95 ? 2.302 -11.286 10.221 1.00 91.50 95 LEU A C 1
ATOM 716 O O . LEU A 1 95 ? 2.497 -12.326 10.852 1.00 91.50 95 LEU A O 1
ATOM 720 N N . ALA A 1 96 ? 1.255 -11.137 9.408 1.00 87.19 96 ALA A N 1
ATOM 721 C CA . ALA A 1 96 ? 0.263 -12.183 9.176 1.00 87.19 96 ALA A CA 1
ATOM 722 C C . ALA A 1 96 ? 0.875 -13.416 8.480 1.00 87.19 96 ALA A C 1
ATOM 724 O O . ALA A 1 96 ? 0.716 -14.540 8.955 1.00 87.19 96 A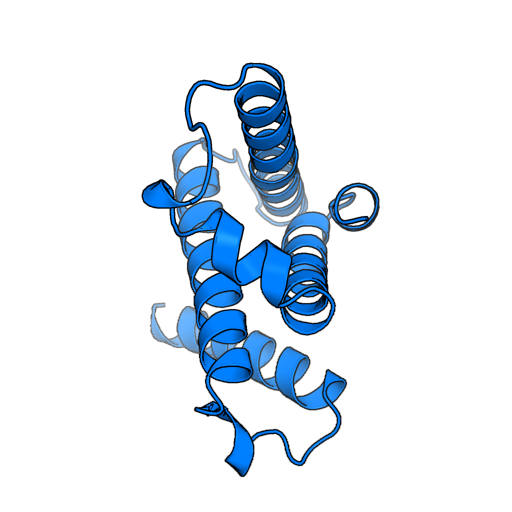LA A O 1
ATOM 725 N N . LEU A 1 97 ? 1.636 -13.225 7.395 1.00 89.12 97 LEU A N 1
ATOM 726 C CA . LEU A 1 97 ? 2.263 -14.318 6.631 1.00 89.12 97 LEU A CA 1
ATOM 727 C C . LEU A 1 97 ? 3.343 -15.079 7.414 1.00 89.12 97 LEU A C 1
ATOM 729 O O . LEU A 1 97 ? 3.608 -16.252 7.135 1.00 89.12 97 LEU A O 1
ATOM 733 N N . THR A 1 98 ? 3.965 -14.417 8.389 1.00 90.25 98 THR A N 1
ATOM 734 C CA . THR A 1 98 ? 4.993 -14.990 9.273 1.00 90.25 98 THR A CA 1
ATOM 735 C C . THR A 1 98 ? 4.422 -15.560 10.572 1.00 90.25 98 THR A C 1
ATOM 737 O O . THR A 1 98 ? 5.190 -15.922 11.458 1.00 90.25 98 THR A O 1
ATOM 740 N N . ALA A 1 99 ? 3.093 -15.668 10.679 1.00 84.44 99 ALA A N 1
ATOM 741 C CA . ALA A 1 99 ? 2.375 -16.197 11.837 1.00 84.44 99 ALA A CA 1
ATOM 742 C C . ALA A 1 99 ? 2.560 -15.405 13.151 1.00 84.44 99 ALA A C 1
ATOM 744 O O . ALA A 1 99 ? 2.120 -15.873 14.201 1.00 84.44 99 ALA A O 1
ATOM 745 N N . ASN A 1 100 ? 3.105 -14.186 13.099 1.00 85.00 100 ASN A N 1
ATOM 746 C CA . ASN A 1 100 ? 3.302 -13.311 14.264 1.00 85.00 100 ASN A CA 1
ATOM 747 C C . ASN A 1 100 ? 2.007 -12.632 14.749 1.00 85.00 100 ASN A C 1
ATOM 749 O O . ASN A 1 100 ? 2.013 -11.964 15.776 1.00 85.00 100 ASN A O 1
ATOM 753 N N . LEU A 1 101 ? 0.892 -12.809 14.030 1.00 80.88 101 LEU A N 1
ATOM 754 C CA . LEU A 1 101 ? -0.445 -12.355 14.441 1.00 80.88 101 LEU A CA 1
ATOM 755 C C . LEU A 1 101 ? -1.396 -13.516 14.765 1.00 80.88 101 LEU A C 1
ATOM 757 O O . LEU A 1 101 ? -2.576 -13.281 14.999 1.00 80.88 101 LEU A O 1
ATOM 761 N N . SER A 1 102 ? -0.927 -14.770 14.763 1.00 71.12 102 SER A N 1
ATOM 762 C CA . SER A 1 102 ? -1.811 -15.951 14.795 1.00 71.12 102 SER A CA 1
ATOM 763 C C . SER A 1 102 ? -2.679 -16.044 16.052 1.00 71.12 102 SER A C 1
ATOM 765 O O . SER A 1 102 ? -3.827 -16.467 15.964 1.00 71.12 102 SER A O 1
ATOM 767 N N . GLU A 1 103 ? -2.171 -15.603 17.204 1.00 68.38 103 GLU A N 1
ATOM 768 C CA . GLU A 1 103 ? -2.932 -15.559 18.464 1.00 68.38 103 GLU A CA 1
ATOM 769 C C . GLU A 1 103 ? -4.033 -14.481 18.450 1.00 68.38 103 GLU A C 1
ATOM 771 O O . GLU A 1 103 ? -5.031 -14.594 19.159 1.00 68.38 103 GLU A O 1
ATOM 776 N N . HIS A 1 104 ? -3.892 -13.472 17.585 1.00 64.38 104 HIS A N 1
ATOM 777 C CA . HIS A 1 104 ? -4.830 -12.361 17.404 1.00 64.38 104 HIS A CA 1
ATOM 778 C C . HIS A 1 104 ? -5.782 -12.554 16.204 1.00 64.38 104 HIS A C 1
ATOM 780 O O . HIS A 1 104 ? -6.813 -11.895 16.121 1.00 64.38 104 HIS A O 1
ATOM 786 N N . LEU A 1 105 ? -5.469 -13.482 15.291 1.00 62.16 105 LEU A N 1
ATOM 787 C CA . LEU A 1 105 ? -6.205 -13.799 14.053 1.00 62.16 105 LEU A CA 1
ATOM 788 C C . LEU A 1 105 ? -7.414 -14.740 14.253 1.00 62.16 105 LEU A C 1
ATOM 790 O O . LEU A 1 105 ? -7.995 -15.209 13.276 1.00 62.16 105 LEU A O 1
ATOM 794 N N . THR A 1 106 ? -7.780 -15.063 15.499 1.00 55.62 106 THR A N 1
ATOM 795 C CA . THR A 1 106 ? -8.890 -15.984 15.823 1.00 55.62 106 THR A CA 1
ATOM 796 C C . THR A 1 106 ? -10.281 -15.369 15.626 1.00 55.62 106 THR A C 1
ATOM 798 O O . THR A 1 106 ? -11.262 -16.107 15.538 1.00 55.62 106 THR A O 1
ATOM 801 N N . ALA A 1 107 ? -10.375 -14.043 15.502 1.00 52.16 107 ALA A N 1
ATOM 802 C CA . ALA A 1 107 ? -11.554 -13.366 14.973 1.00 52.16 107 ALA A CA 1
ATOM 803 C C . ALA A 1 107 ? -11.485 -13.366 13.437 1.00 52.16 107 ALA A C 1
ATOM 805 O O . ALA A 1 107 ? -10.399 -13.221 12.879 1.00 52.16 107 ALA A O 1
ATOM 806 N N . GLU A 1 108 ? -12.620 -13.558 12.759 1.00 59.59 108 GLU A N 1
ATOM 807 C CA . GLU A 1 108 ? -12.751 -13.507 11.294 1.00 59.59 108 GLU A CA 1
ATOM 808 C C . GLU A 1 108 ? -11.809 -12.464 10.663 1.00 59.59 108 GLU A C 1
ATOM 810 O O . GLU A 1 108 ? -11.705 -11.348 11.161 1.00 59.59 108 GLU A O 1
ATOM 815 N N . GLN A 1 109 ? -11.124 -12.790 9.558 1.00 56.75 109 GLN A N 1
ATOM 816 C CA . GLN A 1 109 ? -10.127 -11.897 8.932 1.00 56.75 109 GLN A CA 1
ATOM 817 C C . GLN A 1 109 ? -10.634 -10.458 8.693 1.00 56.75 109 GLN A C 1
ATOM 819 O O . GLN A 1 109 ? -9.837 -9.523 8.743 1.00 56.75 109 GLN A O 1
ATOM 824 N N . ALA A 1 110 ? -11.945 -10.275 8.489 1.00 57.81 110 ALA A N 1
ATOM 825 C CA . ALA A 1 110 ? -12.594 -8.965 8.410 1.00 57.81 110 ALA A CA 1
ATOM 826 C C . ALA A 1 110 ? -12.435 -8.136 9.704 1.00 57.81 110 ALA A C 1
ATOM 828 O O . ALA A 1 110 ? -12.098 -6.956 9.642 1.00 57.81 110 ALA A O 1
ATOM 829 N N . THR A 1 111 ? -12.569 -8.764 10.875 1.00 65.56 111 THR A N 1
ATOM 830 C CA . THR A 1 111 ? -12.422 -8.127 12.191 1.00 65.56 111 THR A CA 1
ATOM 831 C C . THR A 1 111 ? -11.001 -7.623 12.433 1.00 65.56 111 THR A C 1
ATOM 833 O O . THR A 1 111 ? -10.817 -6.572 13.040 1.00 65.56 111 THR A O 1
ATOM 836 N N . LEU A 1 112 ? -9.977 -8.328 11.942 1.00 67.06 112 LEU A N 1
ATOM 837 C CA . LEU A 1 112 ? -8.593 -7.900 12.155 1.00 67.06 112 LEU A CA 1
ATOM 838 C C . LEU A 1 112 ? -8.223 -6.680 11.298 1.00 67.06 112 LEU A C 1
ATOM 840 O O . LEU A 1 112 ? -7.534 -5.782 11.779 1.00 67.06 112 LEU A O 1
ATOM 844 N N . THR A 1 113 ? -8.688 -6.615 10.046 1.00 66.81 113 THR A N 1
ATOM 845 C CA . THR A 1 113 ? -8.490 -5.422 9.206 1.00 66.81 113 THR A CA 1
ATOM 846 C C . THR A 1 113 ? -9.161 -4.199 9.831 1.00 66.81 113 THR A C 1
ATOM 848 O O . THR A 1 113 ? -8.524 -3.153 9.944 1.00 66.81 113 THR A O 1
ATOM 851 N N . GLU A 1 114 ? -10.394 -4.339 10.324 1.00 70.56 114 GLU A N 1
ATOM 852 C CA . GLU A 1 114 ? -11.103 -3.269 11.039 1.00 70.56 114 GLU A CA 1
ATOM 853 C C . GLU A 1 114 ? -10.373 -2.830 12.319 1.00 70.56 114 GLU A C 1
ATOM 855 O O . GLU A 1 114 ? -10.208 -1.632 12.554 1.00 70.56 114 GLU A O 1
ATOM 860 N N . GLN A 1 115 ? -9.869 -3.775 13.121 1.00 72.94 115 GLN A N 1
ATOM 861 C CA . GLN A 1 115 ?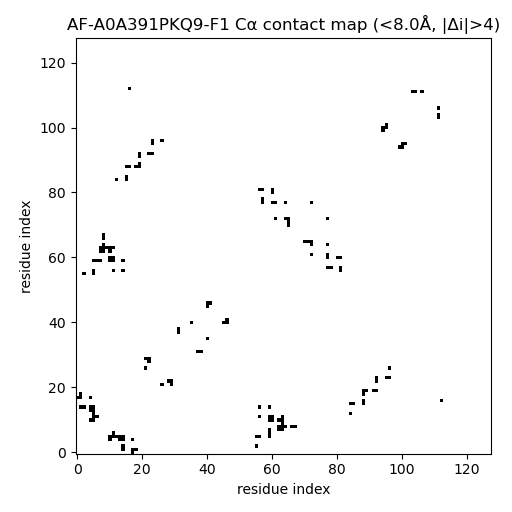 -9.091 -3.471 14.329 1.00 72.94 115 GLN A CA 1
ATOM 862 C C . GLN A 1 115 ? -7.813 -2.687 14.020 1.00 72.94 115 GLN A C 1
ATOM 864 O O . GLN A 1 115 ? -7.481 -1.740 14.733 1.00 72.94 115 GLN A O 1
ATOM 869 N N . VAL A 1 116 ? -7.104 -3.044 12.947 1.00 74.94 116 VAL A N 1
ATOM 870 C CA . VAL A 1 116 ? -5.890 -2.329 12.536 1.00 74.94 116 VAL A CA 1
ATOM 871 C C . VAL A 1 116 ? -6.213 -0.929 12.034 1.00 74.94 116 VAL A C 1
ATOM 873 O O . VAL A 1 116 ? -5.521 0.014 12.411 1.00 74.94 116 VAL A O 1
ATOM 876 N N . LEU A 1 117 ? -7.278 -0.762 11.245 1.00 72.88 117 LEU A N 1
ATOM 877 C CA . LEU A 1 117 ? -7.729 0.560 10.805 1.00 72.88 117 LEU A CA 1
ATOM 878 C C . LEU A 1 117 ? -8.113 1.446 11.997 1.00 72.88 117 LEU A C 1
ATOM 880 O O . LEU A 1 117 ? -7.676 2.594 12.067 1.00 72.88 117 LEU A O 1
ATOM 884 N N . SER A 1 118 ? -8.853 0.902 12.967 1.00 77.06 118 SER A N 1
ATOM 885 C CA . SER A 1 118 ? -9.170 1.611 14.211 1.00 77.06 118 SER A CA 1
ATOM 886 C C . SER A 1 118 ? -7.903 2.002 14.974 1.00 77.06 118 SER A C 1
ATOM 888 O O . SER A 1 118 ? -7.793 3.137 15.428 1.00 77.06 118 SER A O 1
ATOM 890 N N . GLY A 1 119 ? -6.927 1.097 15.085 1.00 79.94 119 GLY A N 1
ATOM 891 C CA . GLY A 1 119 ? -5.650 1.376 15.742 1.00 79.94 119 GLY A CA 1
ATOM 892 C C . GLY A 1 119 ? -4.842 2.477 15.048 1.00 79.94 119 GLY A C 1
ATOM 893 O O . GLY A 1 119 ? -4.249 3.313 15.724 1.00 79.94 119 GLY A O 1
ATOM 894 N N . ILE A 1 120 ? -4.853 2.527 13.711 1.00 80.56 120 ILE A N 1
ATOM 895 C CA . ILE A 1 120 ? -4.198 3.591 12.932 1.00 80.56 120 ILE A CA 1
ATOM 896 C C . ILE A 1 120 ? -4.834 4.955 13.217 1.00 80.56 120 ILE A C 1
ATOM 898 O O . ILE A 1 120 ? -4.107 5.930 13.407 1.00 80.56 120 ILE A O 1
ATOM 902 N N . ILE A 1 121 ? -6.167 5.025 13.295 1.00 81.25 121 ILE A N 1
ATOM 903 C CA . ILE A 1 121 ? -6.878 6.264 13.645 1.00 81.25 121 ILE A CA 1
ATOM 904 C C . ILE A 1 121 ? -6.478 6.718 15.051 1.00 81.25 121 ILE A C 1
ATOM 906 O O . ILE A 1 121 ? -6.036 7.853 15.220 1.00 81.25 121 ILE A O 1
ATOM 910 N N . THR A 1 122 ? -6.539 5.816 16.036 1.00 81.38 122 THR A N 1
ATOM 911 C CA . THR A 1 122 ? -6.148 6.121 17.419 1.00 81.38 122 THR A CA 1
ATOM 912 C C . THR A 1 122 ? -4.687 6.565 17.522 1.00 81.38 122 THR A C 1
ATOM 914 O O . THR A 1 122 ? -4.385 7.495 18.260 1.00 81.38 122 THR A O 1
ATOM 917 N N . MET A 1 123 ? -3.762 5.962 16.766 1.00 79.19 123 MET A N 1
ATOM 918 C CA . MET A 1 123 ? -2.372 6.435 16.725 1.00 79.19 123 MET A CA 1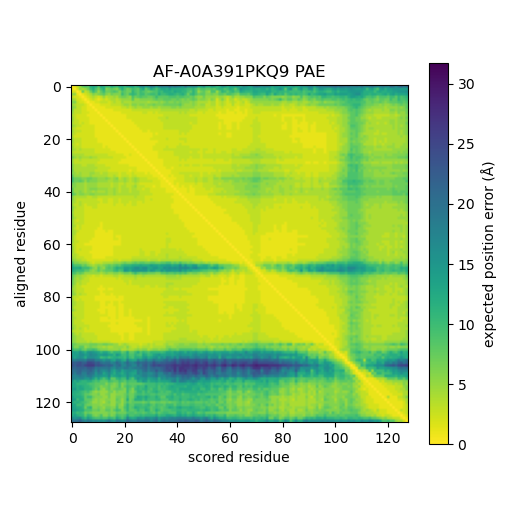
ATOM 919 C C . MET A 1 123 ? -2.268 7.873 16.210 1.00 79.19 123 MET A C 1
ATOM 921 O O . MET A 1 123 ? -1.509 8.655 16.772 1.00 79.19 123 MET A O 1
ATOM 925 N N . GLY A 1 124 ? -3.040 8.230 15.180 1.00 80.44 124 GLY A N 1
ATOM 926 C CA . GLY A 1 124 ? -3.108 9.605 14.686 1.00 80.44 124 GLY A CA 1
ATOM 927 C C . GLY A 1 124 ? -3.597 10.582 15.757 1.00 80.44 124 GLY A C 1
ATOM 928 O O . GLY A 1 124 ? -2.984 11.629 15.951 1.00 80.44 124 GLY A O 1
ATOM 929 N N . GLU A 1 125 ? -4.636 10.212 16.510 1.00 82.44 125 GLU A N 1
ATOM 930 C CA . GLU A 1 125 ? -5.169 11.018 17.620 1.00 82.44 125 GLU A CA 1
ATOM 931 C C . GLU A 1 125 ? -4.142 11.254 18.738 1.00 82.44 125 GLU A C 1
ATOM 933 O O . GLU A 1 125 ? -4.134 12.324 19.334 1.00 82.44 125 GLU A O 1
ATOM 938 N N . LEU A 1 126 ? -3.247 10.295 19.003 1.00 81.88 126 LEU A N 1
ATOM 939 C CA . LEU A 1 126 ? -2.191 10.428 20.019 1.00 81.88 126 LEU A CA 1
ATOM 940 C C . LEU A 1 126 ? -1.044 11.365 19.609 1.00 81.88 126 LEU A C 1
ATOM 942 O O . LEU A 1 126 ? -0.210 11.710 20.447 1.00 81.88 126 LEU A O 1
ATOM 946 N N . THR A 1 127 ? -0.960 11.728 18.329 1.00 76.44 127 THR A N 1
ATOM 947 C CA . THR A 1 127 ? 0.089 12.613 17.792 1.00 76.44 127 THR A CA 1
ATOM 948 C C . THR A 1 127 ? -0.352 14.071 17.642 1.00 76.44 127 THR A C 1
ATOM 950 O O . THR A 1 127 ? 0.441 14.895 17.183 1.00 76.44 127 THR A O 1
ATOM 953 N N . LEU A 1 128 ? -1.594 14.379 18.033 1.00 60.84 128 LEU A N 1
ATOM 954 C CA . LEU A 1 128 ? -2.204 15.712 18.053 1.00 60.84 128 LEU A CA 1
ATOM 955 C C . LEU A 1 128 ? -2.212 16.292 19.474 1.00 60.84 128 LEU A C 1
ATOM 957 O O . LEU A 1 128 ? -2.083 17.533 19.581 1.00 60.84 128 LEU A O 1
#

pLDDT: mean 87.58, std 11.22, range [52.16, 97.81]

Radius of gyration: 15.71 Å; Cα contact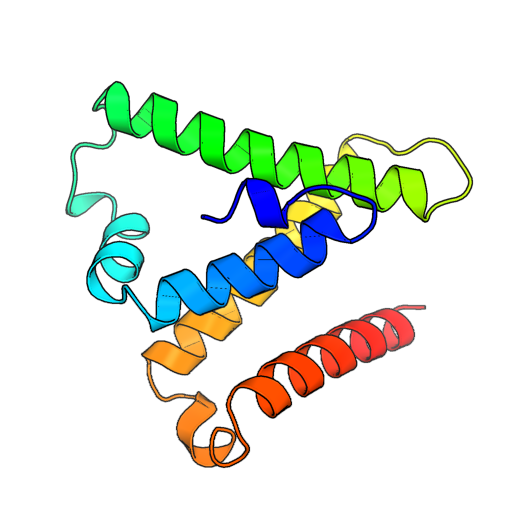s (8 Å, |Δi|>4): 87; chains: 1; bounding box: 31×40×39 Å

Secondary structure (DSSP, 8-state):
--GGGS-STTHHHHHHHHHHHHHHH-HHHHHHHT-GGGS-TT-HHHHHHHHHHHHHHHHHHHHHHHHHSSSPPPHHHHHHHHHHHHHHHHHHHHHHHTTTTTTTTTS-HHHHHHHHHHHHHHHHHTT-

Foldseek 3Di:
DLQVCLDDLCNLVSSLVVLLVCCVVPVVVLVQVPVCVNDDPPPPVNVVVVVVSVCSNLVSLLNNCVVPDDDDDDSVSSVVSSVVSVCLSSVVSVCVVVCVCVVVPPPPPVVVSVVSVVVVVVVVVVVD

Nearest PDB structures (foldseek):
  5k6e-assembly1_A  TM=2.523E-01  e=4.198E+00  Homo sapiens
  4fr3-assembly1_A-2  TM=2.449E-01  e=4.198E+00  Homo sapiens
  3q84-assembly2_G  TM=2.958E-01  e=9.569E+00  Homo sapiens

Sequence (128 aa):
MIGAAAEGPDGFVRGGERYIAFALTHRGYFEVMFRPNLYRTDDPHLVAAKAAAFEVMYGSARASLEARRGGTVTDEDVEGLVLAGWSASHGFATLALTANLSEHLTAEQATLTEQVLSGIITMGELTL